Protein AF-A0AAV0XYA4-F1 (afdb_monomer_lite)

Secondary structure (DSSP, 8-state):
--HHHHHHHTSHHHHHHHHHHTTT-GGGTT-HHHHHHHHHHHHHHHHHTSS-HHHHTSTTSHHHHHHHHHHHHHHHHHHHHHHTT---S-HHHHHHHHHHHHTTT----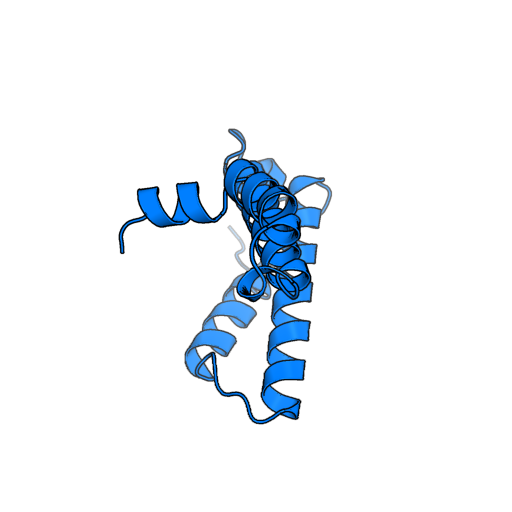

Foldseek 3Di:
DPVVVVLVCLDPVVLVVLVVCCVVDVVSVPCVVVSVVSPLVNLLCVLCPDPDNVLCLDPPHPSVVSVVVVVVVVVVVVVVCVVVVNCPDDPVRVVVVVCVVVPSPDDDD

Radius of gyration: 16.58 Å; chains: 1; bounding box: 33×32×50 Å

Organism: NCBI:txid13131

Sequence (109 aa):
MNVGRAYCFFSEKTAIAMKIYREFNIDLIVCGPSVIIICRINSLIQDMGSLIPSNSLTNASPEYKIIKDFIDYLDEWHDNAKKNNYNFLTDDTYVFWSKSFTKGHSRNI

pLDDT: mean 76.7, std 15.01, range [33.81, 94.25]

Structure (mmCIF, N/CA/C/O backbone):
data_AF-A0AAV0XYA4-F1
#
_entry.id   AF-A0AAV0XYA4-F1
#
loop_
_atom_site.group_PDB
_atom_site.id
_atom_site.type_symbol
_atom_site.label_atom_id
_atom_site.label_alt_id
_atom_site.label_comp_id
_atom_site.label_asym_id
_atom_site.label_entity_id
_atom_site.label_seq_id
_atom_site.pdbx_PDB_ins_code
_atom_site.Cartn_x
_atom_site.Cartn_y
_atom_site.Cartn_z
_atom_site.occupancy
_atom_site.B_iso_or_equiv
_atom_site.auth_seq_id
_atom_site.auth_comp_id
_atom_site.auth_asym_id
_atom_site.auth_atom_id
_atom_site.pdbx_PDB_model_num
ATOM 1 N N . MET A 1 1 ? -12.499 7.377 -13.251 1.00 58.84 1 MET A N 1
ATOM 2 C CA . MET A 1 1 ? -11.707 7.274 -12.005 1.00 58.84 1 MET A CA 1
ATOM 3 C C . MET A 1 1 ? -10.946 8.582 -11.809 1.00 58.84 1 MET A C 1
ATOM 5 O O . MET A 1 1 ? -10.313 9.027 -12.756 1.00 58.84 1 MET A O 1
ATOM 9 N N . ASN A 1 2 ? -11.061 9.250 -10.656 1.00 82.31 2 ASN A N 1
ATOM 10 C CA . ASN A 1 2 ? -10.373 10.527 -10.420 1.00 82.31 2 ASN A CA 1
ATOM 11 C C . ASN A 1 2 ? -8.948 10.258 -9.906 1.00 82.31 2 ASN A C 1
ATOM 13 O O . ASN A 1 2 ? -8.741 10.084 -8.706 1.00 82.31 2 ASN A O 1
ATOM 17 N N . VAL A 1 3 ? -7.991 10.193 -10.835 1.00 80.56 3 VAL A N 1
ATOM 18 C CA . VAL A 1 3 ? -6.581 9.867 -10.554 1.00 80.56 3 VAL A CA 1
ATOM 19 C C . VAL A 1 3 ? -5.960 10.861 -9.571 1.00 80.56 3 VAL A C 1
ATOM 21 O O . VAL A 1 3 ? -5.259 10.446 -8.656 1.00 80.56 3 VAL A O 1
ATOM 24 N N . GLY A 1 4 ? -6.286 12.154 -9.683 1.00 84.94 4 GLY A N 1
ATOM 25 C CA . GLY A 1 4 ? -5.780 13.180 -8.766 1.00 84.94 4 GLY A CA 1
ATOM 26 C C . GLY A 1 4 ? -6.219 12.953 -7.317 1.00 84.94 4 GLY A C 1
ATOM 27 O O . GLY A 1 4 ? -5.414 13.077 -6.399 1.00 84.94 4 GLY A O 1
ATOM 28 N N . ARG A 1 5 ? -7.475 12.541 -7.093 1.00 85.44 5 ARG A N 1
ATOM 29 C CA . ARG A 1 5 ? -7.952 12.184 -5.745 1.00 85.44 5 ARG A CA 1
ATOM 30 C C . ARG A 1 5 ? -7.257 10.945 -5.192 1.00 85.44 5 ARG A C 1
ATOM 32 O O . ARG A 1 5 ? -6.896 10.950 -4.021 1.00 85.44 5 ARG A O 1
ATOM 39 N N . ALA A 1 6 ? -7.061 9.915 -6.016 1.00 86.12 6 ALA A N 1
ATOM 40 C CA . ALA A 1 6 ? -6.338 8.713 -5.603 1.00 86.12 6 ALA A CA 1
ATOM 41 C C . ALA A 1 6 ? -4.879 9.037 -5.238 1.00 86.12 6 ALA A C 1
ATOM 43 O O . ALA A 1 6 ? -4.405 8.609 -4.192 1.00 86.12 6 ALA A O 1
ATOM 44 N N . TYR A 1 7 ? -4.208 9.868 -6.041 1.00 86.44 7 TYR A N 1
ATOM 45 C CA . TYR A 1 7 ? -2.844 10.327 -5.777 1.00 86.44 7 TYR A CA 1
ATOM 46 C C . TYR A 1 7 ? -2.735 11.074 -4.440 1.00 86.44 7 TYR A C 1
ATOM 48 O O . TYR A 1 7 ? -1.867 10.772 -3.626 1.00 86.44 7 TYR A O 1
ATOM 56 N N . CYS A 1 8 ? -3.650 12.010 -4.164 1.00 87.94 8 CYS A N 1
ATOM 57 C CA . CYS A 1 8 ? -3.684 12.704 -2.875 1.00 87.94 8 CYS A CA 1
ATOM 58 C C . CYS A 1 8 ? -3.980 11.749 -1.710 1.00 87.94 8 CYS A C 1
ATOM 60 O O . CYS A 1 8 ? -3.362 11.863 -0.653 1.00 87.94 8 CYS A O 1
ATOM 62 N N . PHE A 1 9 ? -4.908 10.8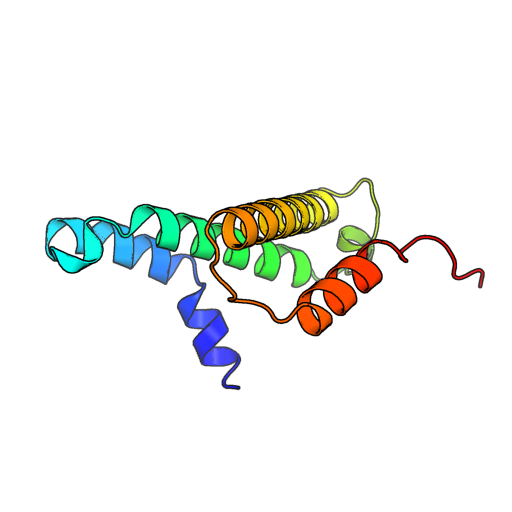06 -1.894 1.00 89.94 9 PHE A N 1
ATOM 63 C CA . PHE A 1 9 ? -5.273 9.833 -0.867 1.00 89.94 9 PHE A CA 1
ATOM 64 C C . PHE A 1 9 ? -4.080 8.961 -0.467 1.00 89.94 9 PHE A C 1
ATOM 66 O O . PHE A 1 9 ? -3.778 8.859 0.717 1.00 89.94 9 PHE A O 1
ATOM 73 N N . PHE A 1 10 ? -3.339 8.430 -1.439 1.00 92.75 10 PHE A N 1
ATOM 74 C CA . PHE A 1 10 ? -2.144 7.623 -1.189 1.00 92.75 10 PHE A CA 1
ATOM 75 C C . PHE A 1 10 ? -0.875 8.446 -0.933 1.00 92.75 10 PHE A C 1
ATOM 77 O O . PHE A 1 10 ? 0.221 7.910 -1.021 1.00 92.75 10 PHE A O 1
ATOM 84 N N . SER A 1 11 ? -0.992 9.733 -0.602 1.00 92.62 11 SER A N 1
ATOM 85 C CA . SER A 1 11 ? 0.174 10.558 -0.289 1.00 92.62 11 SER A CA 1
ATOM 86 C C . SER A 1 11 ? 0.693 10.321 1.131 1.00 92.62 11 SER A C 1
ATOM 88 O O . SER A 1 11 ? -0.058 10.008 2.060 1.00 92.62 11 SER A O 1
ATOM 90 N N . GLU A 1 12 ? 1.984 10.583 1.331 1.00 92.81 12 GLU A N 1
ATOM 91 C CA . GLU A 1 12 ? 2.618 10.593 2.655 1.00 92.81 12 GLU A CA 1
ATOM 92 C C . GLU A 1 12 ? 1.875 11.490 3.664 1.00 92.81 12 GLU A C 1
ATOM 94 O O . GLU A 1 12 ? 1.717 11.132 4.833 1.00 92.81 12 GLU A O 1
ATOM 99 N N . LYS A 1 13 ? 1.337 12.628 3.206 1.00 94.25 13 LYS A N 1
ATOM 100 C CA . LYS A 1 13 ? 0.579 13.560 4.054 1.00 94.25 13 LYS A CA 1
ATOM 101 C C . LYS A 1 13 ? -0.652 12.900 4.670 1.00 94.25 13 LYS A C 1
ATOM 103 O O . LYS A 1 13 ? -0.951 13.152 5.835 1.00 94.25 13 LYS A O 1
ATOM 108 N N . THR A 1 14 ? -1.335 12.035 3.923 1.00 93.25 14 THR A N 1
ATOM 109 C CA . THR A 1 14 ? -2.487 11.279 4.428 1.00 93.25 14 THR A CA 1
ATOM 110 C C . THR A 1 14 ? -2.064 10.287 5.507 1.00 93.25 14 THR A C 1
ATOM 112 O O . THR A 1 14 ? -2.694 10.231 6.560 1.00 93.25 14 THR A O 1
ATOM 115 N N . ALA A 1 15 ? -0.963 9.558 5.303 1.00 93.19 15 ALA A N 1
ATOM 116 C CA . ALA A 1 15 ? -0.422 8.636 6.303 1.00 93.19 15 ALA A CA 1
ATOM 117 C C . ALA A 1 15 ? -0.027 9.351 7.608 1.00 93.19 15 ALA A C 1
ATOM 119 O O . ALA A 1 15 ? -0.329 8.862 8.699 1.00 93.19 15 ALA A O 1
ATOM 120 N N . ILE A 1 16 ? 0.613 10.521 7.505 1.00 93.12 16 ILE A N 1
ATOM 121 C CA . ILE A 1 16 ? 0.956 11.366 8.659 1.00 93.12 16 ILE A CA 1
ATOM 122 C C . ILE A 1 16 ? -0.314 11.834 9.370 1.00 93.12 16 ILE A C 1
ATOM 124 O O . ILE A 1 16 ? -0.421 11.687 10.586 1.00 93.12 16 ILE A O 1
ATOM 128 N N . ALA A 1 17 ? -1.298 12.342 8.625 1.00 92.31 17 ALA A N 1
ATOM 129 C CA . ALA A 1 17 ? -2.562 12.781 9.199 1.00 92.31 17 ALA A CA 1
ATOM 130 C C . ALA A 1 17 ? -3.258 11.635 9.948 1.00 92.31 17 ALA A C 1
ATOM 132 O O . ALA A 1 17 ? -3.614 11.801 11.108 1.00 92.31 17 ALA A O 1
ATOM 133 N N . MET A 1 18 ? -3.378 10.448 9.347 1.00 92.12 18 MET A N 1
ATOM 134 C CA . MET A 1 18 ? -3.981 9.279 10.003 1.00 92.12 18 MET A CA 1
ATOM 135 C C . MET A 1 18 ? -3.258 8.908 11.304 1.00 92.12 18 MET A C 1
ATOM 137 O O . MET A 1 18 ? -3.910 8.625 12.307 1.00 92.12 18 MET A O 1
ATOM 141 N N . LYS A 1 19 ? -1.919 8.972 11.315 1.00 90.75 19 LYS A N 1
ATOM 142 C CA . LYS A 1 19 ? -1.106 8.732 12.516 1.00 90.75 19 LYS A CA 1
ATOM 143 C C . LYS A 1 19 ? -1.313 9.777 13.609 1.00 90.75 19 LYS A C 1
ATOM 145 O O . LYS A 1 19 ? -1.265 9.396 14.766 1.00 90.75 19 LYS A O 1
ATOM 150 N N . ILE A 1 20 ? -1.523 11.047 13.269 1.00 92.06 20 ILE A N 1
ATOM 151 C CA . ILE A 1 20 ? -1.785 12.113 14.250 1.00 92.06 20 ILE A CA 1
ATOM 152 C C . ILE A 1 20 ? -3.215 11.988 14.788 1.00 92.06 20 ILE A C 1
ATOM 154 O O . ILE A 1 20 ? -3.445 11.977 15.992 1.00 92.06 20 ILE A O 1
ATOM 158 N N . TYR A 1 21 ? -4.193 11.835 13.895 1.00 91.06 21 TYR A N 1
ATOM 159 C CA . TYR A 1 21 ? -5.605 11.806 14.271 1.00 91.06 21 TYR A CA 1
ATOM 160 C C . TYR A 1 21 ? -6.027 10.525 14.998 1.00 91.06 21 TYR A C 1
ATOM 162 O O . TYR A 1 21 ? -7.076 10.530 15.640 1.00 91.06 21 TYR A O 1
ATOM 170 N N . ARG A 1 22 ? -5.221 9.454 14.978 1.00 90.75 22 ARG A N 1
ATOM 171 C CA . ARG A 1 22 ? -5.482 8.248 15.786 1.00 90.75 22 ARG A CA 1
ATOM 172 C C . ARG A 1 22 ? -5.572 8.527 17.286 1.00 90.75 22 ARG A C 1
ATOM 174 O O . ARG A 1 22 ? -6.221 7.769 17.992 1.00 90.75 22 ARG A O 1
ATOM 181 N N . GLU A 1 23 ? -4.895 9.570 17.771 1.00 85.81 23 GLU A N 1
ATOM 182 C CA . GLU A 1 23 ? -4.904 9.946 19.190 1.00 85.81 23 GLU A CA 1
ATOM 183 C C . GLU A 1 23 ? -6.235 10.593 19.597 1.00 85.81 23 GLU A C 1
ATOM 185 O O . GLU A 1 23 ? -6.590 10.604 20.772 1.00 85.81 23 GLU A O 1
ATOM 190 N N . PHE A 1 24 ? -6.994 11.088 18.615 1.00 89.12 24 PHE A N 1
ATOM 191 C CA . PHE A 1 24 ? -8.205 11.882 18.817 1.00 89.12 24 PHE A CA 1
ATOM 192 C C . PHE A 1 24 ? -9.470 11.224 18.251 1.00 89.12 24 PHE A C 1
ATOM 194 O O . PHE A 1 24 ? -10.572 11.694 18.523 1.00 89.12 24 PHE A O 1
ATOM 201 N N . ASN A 1 25 ? -9.337 10.160 17.454 1.00 88.94 25 ASN A N 1
ATOM 202 C CA . ASN A 1 25 ? -10.455 9.483 16.808 1.00 88.94 25 ASN A CA 1
ATOM 203 C C . ASN A 1 25 ? -10.360 7.961 16.985 1.00 88.94 25 ASN A C 1
ATOM 205 O O . ASN A 1 25 ? -9.422 7.322 16.504 1.00 88.94 25 ASN A O 1
ATOM 209 N N . ILE A 1 26 ? -11.376 7.385 17.633 1.00 86.94 26 ILE A N 1
ATOM 210 C CA . ILE A 1 26 ? -11.462 5.948 17.908 1.00 86.94 26 ILE A CA 1
ATOM 211 C C . ILE A 1 26 ? -11.549 5.100 16.634 1.00 86.94 26 ILE A C 1
ATOM 213 O O . ILE A 1 26 ? -10.988 4.007 16.595 1.00 86.94 26 ILE A O 1
ATOM 217 N N . ASP A 1 27 ? -12.136 5.632 15.560 1.00 83.25 27 ASP A N 1
ATOM 218 C CA . ASP A 1 27 ? -12.229 4.945 14.267 1.00 83.25 27 ASP A CA 1
ATOM 219 C C . ASP A 1 27 ? -10.844 4.753 13.628 1.00 83.25 27 ASP A C 1
ATOM 221 O O . ASP A 1 27 ? -10.634 3.866 12.800 1.00 83.25 27 ASP A O 1
ATOM 225 N N . LEU A 1 28 ? -9.865 5.566 14.033 1.00 84.62 28 LEU A N 1
ATOM 226 C CA . LEU A 1 28 ? -8.488 5.502 13.553 1.00 84.62 28 LEU A CA 1
ATOM 227 C C . LEU A 1 28 ? -7.570 4.677 14.463 1.00 84.62 28 LEU A C 1
ATOM 229 O O . LEU A 1 28 ? -6.381 4.549 14.168 1.00 84.62 28 LEU A O 1
ATOM 233 N N . ILE A 1 29 ? -8.079 4.059 15.532 1.00 84.81 29 ILE A N 1
ATOM 234 C CA . ILE A 1 29 ? -7.237 3.298 16.467 1.00 84.81 29 ILE A CA 1
ATOM 235 C C . ILE A 1 29 ? -6.547 2.103 15.788 1.00 84.81 29 ILE A C 1
ATOM 237 O O . ILE A 1 29 ? -5.390 1.796 16.082 1.00 84.81 29 ILE A O 1
ATOM 241 N N . VAL A 1 30 ? -7.225 1.497 14.807 1.00 85.00 30 VAL A N 1
ATOM 242 C CA . VAL A 1 30 ? -6.744 0.374 13.987 1.00 85.00 30 VAL A CA 1
ATOM 243 C C . VAL A 1 30 ? -6.211 0.816 12.620 1.00 85.00 30 VAL A C 1
ATOM 245 O O . VAL A 1 30 ? -6.076 -0.003 11.720 1.00 85.00 30 VAL A O 1
ATOM 248 N N . CYS A 1 31 ? -5.873 2.096 12.427 1.00 87.38 31 CYS A N 1
ATOM 249 C CA . CYS A 1 31 ? -5.449 2.603 11.115 1.00 87.38 31 CYS A CA 1
ATOM 250 C C . CYS A 1 31 ? -4.063 2.114 10.647 1.00 87.38 31 CYS A C 1
ATOM 252 O O . CYS A 1 31 ? -3.669 2.400 9.518 1.00 87.38 31 CYS A O 1
ATOM 254 N N . GLY A 1 32 ? -3.319 1.381 11.483 1.00 88.06 32 GLY A N 1
ATOM 255 C CA . GLY A 1 32 ? -1.954 0.918 11.201 1.00 88.06 32 GLY A CA 1
ATOM 256 C C . GLY A 1 32 ? -1.794 0.209 9.847 1.00 88.06 32 GLY A C 1
ATOM 257 O O . GLY A 1 32 ? -0.970 0.653 9.046 1.00 88.06 32 GLY A O 1
ATOM 258 N N . PRO A 1 33 ? -2.594 -0.829 9.537 1.00 87.75 33 PRO A N 1
ATOM 259 C CA . PRO A 1 33 ? -2.565 -1.491 8.233 1.00 87.75 33 PRO A CA 1
ATOM 260 C C . PRO A 1 33 ? -2.835 -0.532 7.065 1.00 87.75 33 PRO A C 1
ATOM 262 O O . PRO A 1 33 ? -2.131 -0.581 6.057 1.00 87.75 33 PRO A O 1
ATOM 265 N N . SER A 1 34 ? -3.787 0.394 7.221 1.00 89.56 34 SER A N 1
ATOM 266 C CA . SER A 1 34 ? -4.107 1.413 6.211 1.00 89.56 34 SER A CA 1
ATOM 267 C C . SER A 1 34 ? -2.947 2.386 5.973 1.00 89.56 34 SER A C 1
ATOM 269 O O . SER A 1 34 ? -2.679 2.786 4.844 1.00 89.56 34 SER A O 1
ATOM 271 N N . VAL A 1 35 ? -2.208 2.744 7.023 1.00 91.44 35 VAL A N 1
ATOM 272 C CA . VAL A 1 35 ? -1.011 3.581 6.886 1.00 91.44 35 VAL A CA 1
ATOM 273 C C . VAL A 1 35 ? 0.100 2.834 6.143 1.00 91.44 35 VAL A C 1
ATOM 275 O O . VAL A 1 35 ? 0.750 3.419 5.280 1.00 91.44 35 VAL A O 1
ATOM 278 N N . ILE A 1 36 ? 0.291 1.541 6.422 1.00 89.62 36 ILE A N 1
ATOM 279 C CA . ILE A 1 36 ? 1.297 0.713 5.739 1.00 89.62 36 ILE A CA 1
ATOM 280 C C . ILE A 1 36 ? 1.016 0.637 4.234 1.00 89.62 36 ILE A C 1
ATOM 282 O O . ILE A 1 36 ? 1.931 0.849 3.437 1.00 89.62 36 ILE A O 1
ATOM 286 N N . ILE A 1 37 ? -0.233 0.375 3.832 1.00 89.75 37 ILE A N 1
ATOM 287 C CA . ILE A 1 37 ? -0.591 0.302 2.407 1.00 89.75 37 ILE A CA 1
ATOM 288 C C . ILE A 1 37 ? -0.442 1.662 1.711 1.00 89.75 37 ILE A C 1
ATOM 290 O O . ILE A 1 37 ? 0.082 1.707 0.600 1.00 89.75 37 ILE A O 1
ATOM 294 N N . ILE A 1 38 ? -0.806 2.772 2.370 1.00 92.44 38 ILE A N 1
ATOM 295 C CA . ILE A 1 38 ? -0.589 4.126 1.831 1.00 92.44 38 ILE A CA 1
ATOM 296 C C . ILE A 1 38 ? 0.899 4.372 1.579 1.00 92.44 38 ILE A C 1
ATOM 298 O O . ILE A 1 38 ? 1.263 4.793 0.485 1.00 92.44 38 ILE A O 1
ATOM 302 N N . CYS A 1 39 ? 1.766 4.067 2.549 1.00 89.88 39 CYS A N 1
ATOM 303 C CA . CYS A 1 39 ? 3.208 4.243 2.387 1.00 89.88 39 CYS A CA 1
ATOM 304 C C . CYS A 1 39 ? 3.768 3.393 1.235 1.00 89.88 39 CYS A C 1
ATOM 306 O O . CYS A 1 39 ? 4.526 3.914 0.423 1.00 89.88 39 CYS A O 1
ATOM 308 N N . ARG A 1 40 ? 3.358 2.122 1.120 1.00 88.00 40 ARG A N 1
ATOM 309 C CA . ARG A 1 40 ? 3.793 1.230 0.029 1.00 88.00 40 ARG A CA 1
ATOM 310 C C . ARG A 1 40 ? 3.373 1.746 -1.349 1.00 88.00 40 ARG A C 1
ATOM 312 O O . ARG A 1 40 ? 4.187 1.752 -2.268 1.00 88.00 40 ARG A O 1
ATOM 319 N N . ILE A 1 41 ? 2.129 2.210 -1.486 1.00 89.38 41 ILE A N 1
ATOM 320 C CA . ILE A 1 41 ? 1.628 2.775 -2.746 1.00 89.38 41 ILE A CA 1
ATOM 321 C C . ILE A 1 41 ? 2.339 4.093 -3.070 1.00 89.38 41 ILE A C 1
ATOM 323 O O . ILE A 1 41 ? 2.694 4.318 -4.222 1.00 89.38 41 ILE A O 1
ATOM 327 N N . ASN A 1 42 ? 2.591 4.948 -2.075 1.00 89.88 42 ASN A N 1
ATOM 328 C CA . ASN A 1 42 ? 3.337 6.188 -2.276 1.00 89.88 42 ASN A CA 1
ATOM 329 C C . ASN A 1 42 ? 4.753 5.921 -2.808 1.00 89.88 42 ASN A C 1
ATOM 331 O O . ASN A 1 42 ? 5.158 6.565 -3.771 1.00 89.88 42 ASN A O 1
ATOM 335 N N . SER A 1 43 ? 5.478 4.964 -2.216 1.00 85.69 43 SER A N 1
ATOM 336 C CA . SER A 1 43 ? 6.804 4.553 -2.697 1.00 85.69 43 SER A CA 1
ATOM 337 C C . SER A 1 43 ? 6.737 4.059 -4.140 1.00 85.69 43 SER A C 1
ATOM 339 O O . SER A 1 43 ? 7.432 4.593 -4.996 1.00 85.69 43 SER A O 1
ATOM 341 N N . LEU A 1 44 ? 5.799 3.155 -4.447 1.00 86.44 44 LEU A N 1
ATOM 342 C CA . LEU A 1 44 ? 5.591 2.674 -5.813 1.00 86.44 44 LEU A CA 1
ATOM 343 C C . LEU A 1 44 ? 5.348 3.822 -6.806 1.00 86.44 44 LEU A C 1
ATOM 345 O O . LEU A 1 44 ? 5.946 3.849 -7.877 1.00 86.44 44 LEU A O 1
ATOM 349 N N . ILE A 1 45 ? 4.478 4.776 -6.460 1.00 85.38 45 ILE A N 1
ATOM 350 C CA . ILE A 1 45 ? 4.174 5.937 -7.307 1.00 85.38 45 ILE A CA 1
ATOM 351 C C . ILE A 1 45 ? 5.425 6.795 -7.540 1.00 85.38 45 ILE A C 1
ATOM 353 O O . ILE A 1 45 ? 5.640 7.248 -8.663 1.00 85.38 45 ILE A O 1
ATOM 357 N N . GLN A 1 46 ? 6.237 7.027 -6.507 1.00 83.44 46 GLN A N 1
ATOM 358 C CA . GLN A 1 46 ? 7.471 7.810 -6.617 1.00 83.44 46 GLN A CA 1
ATOM 359 C C . GLN A 1 46 ? 8.494 7.123 -7.530 1.00 83.44 46 GLN A C 1
ATOM 361 O O . GLN A 1 46 ? 9.046 7.773 -8.418 1.00 83.44 46 GLN A O 1
ATOM 366 N N . ASP A 1 47 ? 8.680 5.812 -7.381 1.00 78.31 47 ASP A N 1
ATOM 367 C CA . ASP A 1 47 ? 9.675 5.054 -8.147 1.00 78.31 47 ASP A CA 1
ATOM 368 C C . ASP A 1 47 ? 9.244 4.806 -9.599 1.00 78.31 47 ASP A C 1
ATOM 370 O O . ASP A 1 47 ? 10.062 4.864 -10.525 1.00 78.31 47 ASP A O 1
ATOM 374 N N . MET A 1 48 ? 7.944 4.591 -9.831 1.00 74.50 48 MET A N 1
ATOM 375 C CA . MET A 1 48 ? 7.359 4.538 -11.177 1.00 74.50 48 MET A CA 1
ATOM 376 C C . MET A 1 48 ? 7.295 5.918 -11.847 1.00 74.50 48 MET A C 1
ATOM 378 O O . MET A 1 48 ? 7.244 6.002 -13.072 1.00 74.50 48 MET A O 1
ATOM 382 N N . GLY A 1 49 ? 7.283 6.993 -11.056 1.00 68.25 49 GLY A N 1
ATOM 383 C CA . GLY A 1 49 ? 7.336 8.380 -11.515 1.00 68.25 49 GLY A CA 1
ATOM 384 C C . GLY A 1 49 ? 8.751 8.895 -11.795 1.00 68.25 49 GLY A C 1
ATOM 385 O O . GLY A 1 49 ? 8.900 10.063 -12.162 1.00 68.25 49 GLY A O 1
ATOM 386 N N . SER A 1 50 ? 9.787 8.064 -11.622 1.00 64.38 50 SER A N 1
ATOM 387 C CA . SER A 1 50 ? 11.164 8.451 -11.922 1.00 64.38 50 SER A CA 1
ATOM 388 C C . SER A 1 50 ? 11.333 8.762 -13.419 1.00 64.38 50 SER A C 1
ATOM 390 O O . SER A 1 50 ? 10.803 8.083 -14.297 1.00 64.38 50 SER A O 1
ATOM 392 N N . LEU A 1 51 ? 12.078 9.833 -13.720 1.00 55.50 51 LEU A N 1
ATOM 393 C CA . LEU A 1 51 ? 12.254 10.393 -15.073 1.00 55.50 51 LEU A CA 1
ATOM 394 C C . LEU A 1 51 ? 12.888 9.423 -16.086 1.00 55.50 51 LEU A C 1
ATOM 396 O O . LEU A 1 51 ? 12.894 9.708 -17.283 1.00 55.50 51 LEU A O 1
ATOM 400 N N . ILE A 1 52 ? 13.435 8.300 -15.619 1.00 60.75 52 ILE A N 1
ATOM 401 C CA . ILE A 1 52 ? 14.136 7.308 -16.430 1.00 60.75 52 ILE A CA 1
ATOM 402 C C . ILE A 1 52 ? 13.468 5.943 -16.195 1.00 60.75 52 ILE A C 1
ATOM 404 O O . ILE A 1 52 ? 13.913 5.170 -15.345 1.00 60.75 52 ILE A O 1
ATOM 408 N N . PRO A 1 53 ? 12.422 5.605 -16.975 1.00 55.97 53 PRO A N 1
ATOM 409 C CA . PRO A 1 53 ? 11.686 4.346 -16.834 1.00 55.97 53 PRO A CA 1
ATOM 410 C C . PRO A 1 53 ? 12.566 3.096 -16.966 1.00 55.97 53 PRO A C 1
ATOM 412 O O . PRO A 1 53 ? 12.215 2.034 -16.463 1.00 55.97 53 PRO A O 1
ATOM 415 N N . SER A 1 54 ? 13.720 3.200 -17.638 1.00 58.41 54 SER A N 1
ATOM 416 C CA . SER A 1 54 ? 14.649 2.079 -17.810 1.00 58.41 54 SER A CA 1
ATOM 417 C C . SER A 1 54 ? 15.274 1.605 -16.498 1.00 58.41 54 SER A C 1
ATOM 419 O O . SER A 1 54 ? 15.626 0.431 -16.396 1.00 58.41 54 SER A O 1
ATOM 421 N N . ASN A 1 55 ? 15.375 2.467 -15.482 1.00 58.31 55 ASN A N 1
ATOM 422 C CA . ASN A 1 55 ? 15.852 2.043 -14.169 1.00 58.31 55 ASN A CA 1
ATOM 423 C C . ASN A 1 55 ? 14.813 1.116 -13.534 1.00 58.31 55 ASN A C 1
ATOM 425 O O . ASN A 1 55 ? 15.128 -0.033 -13.254 1.00 58.31 55 ASN A O 1
ATOM 429 N N . SER A 1 56 ? 13.544 1.513 -13.472 1.00 54.53 56 SER A N 1
ATOM 430 C CA . SER A 1 56 ? 12.439 0.699 -12.938 1.00 54.53 56 SER A CA 1
ATOM 431 C C . SER A 1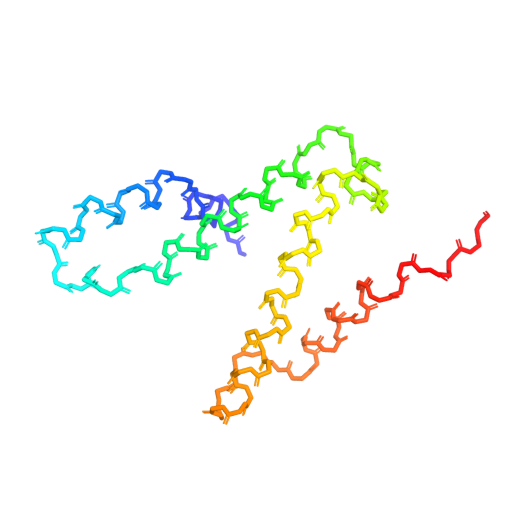 56 ? 12.194 -0.628 -13.679 1.00 54.53 56 SER A C 1
ATOM 433 O O . SER A 1 56 ? 11.524 -1.513 -13.154 1.00 54.53 56 SER A O 1
ATOM 435 N N . LEU A 1 57 ? 12.732 -0.778 -14.895 1.00 61.00 57 LEU A N 1
ATOM 436 C CA . LEU A 1 57 ? 12.592 -1.961 -15.753 1.00 61.00 57 LEU A CA 1
ATOM 437 C C . LEU A 1 57 ? 13.822 -2.884 -15.757 1.00 61.00 57 LEU A C 1
ATOM 439 O O . LEU A 1 57 ? 13.782 -3.940 -16.386 1.00 61.00 57 LEU A O 1
ATOM 443 N N . THR A 1 58 ? 14.917 -2.511 -15.089 1.00 64.44 58 THR A N 1
ATOM 444 C CA . THR A 1 58 ? 16.123 -3.346 -15.008 1.00 64.44 58 THR A CA 1
ATOM 445 C C . THR A 1 58 ? 16.212 -4.044 -13.657 1.00 64.44 58 THR A C 1
ATOM 447 O O . THR A 1 58 ? 16.188 -3.404 -12.612 1.00 64.44 58 THR A O 1
ATOM 450 N N . ASN A 1 59 ? 16.383 -5.372 -13.673 1.00 62.06 59 ASN A N 1
ATOM 451 C CA . ASN A 1 59 ? 16.349 -6.236 -12.480 1.00 62.06 59 ASN A CA 1
ATOM 452 C C . ASN A 1 59 ? 17.329 -5.841 -11.351 1.00 62.06 59 ASN A C 1
ATOM 454 O O . ASN A 1 59 ? 17.194 -6.314 -10.225 1.00 62.06 59 ASN A O 1
ATOM 458 N N . ALA A 1 60 ? 18.346 -5.028 -11.650 1.00 64.94 60 ALA A N 1
ATOM 459 C CA . ALA A 1 60 ? 19.384 -4.619 -10.707 1.00 64.94 60 ALA A CA 1
ATOM 460 C C . ALA A 1 60 ? 19.115 -3.265 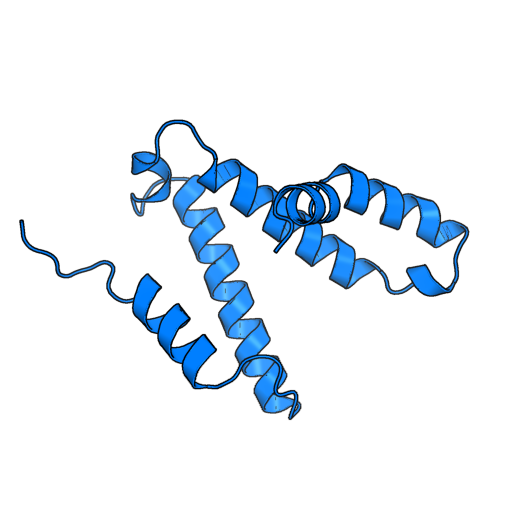-10.023 1.00 64.94 60 ALA A C 1
ATOM 462 O O . ALA A 1 60 ? 19.873 -2.889 -9.126 1.00 64.94 60 ALA A O 1
ATOM 463 N N . SER A 1 61 ? 18.081 -2.524 -10.428 1.00 71.81 61 SER A N 1
ATOM 464 C CA . SER A 1 61 ? 17.834 -1.182 -9.905 1.00 71.81 61 SER A CA 1
ATOM 465 C C . SER A 1 61 ? 17.106 -1.195 -8.549 1.00 71.81 61 SER A C 1
ATOM 467 O O . SER A 1 61 ? 16.351 -2.128 -8.247 1.00 71.81 61 SER A O 1
ATOM 469 N N . PRO A 1 62 ? 17.314 -0.172 -7.701 1.00 74.00 62 PRO A N 1
ATOM 470 C CA . PRO A 1 62 ? 16.513 0.034 -6.495 1.00 74.00 62 PRO A CA 1
ATOM 471 C C . PRO A 1 62 ? 15.007 0.142 -6.780 1.00 74.00 62 PRO A C 1
ATOM 473 O O . PRO A 1 62 ? 14.204 -0.412 -6.035 1.00 74.00 62 PRO A O 1
ATOM 476 N N . GLU A 1 63 ? 14.627 0.789 -7.881 1.00 75.06 63 GLU A N 1
ATOM 477 C CA . GLU A 1 63 ? 13.236 1.015 -8.276 1.00 75.06 63 GLU A CA 1
ATOM 478 C C . GLU A 1 63 ? 12.535 -0.302 -8.641 1.00 75.06 63 GLU A C 1
ATOM 480 O O . GLU A 1 63 ? 11.395 -0.542 -8.241 1.00 75.06 63 GLU A O 1
ATOM 485 N N . TYR A 1 64 ? 13.231 -1.205 -9.342 1.00 76.81 64 TYR A N 1
ATOM 486 C CA . TYR A 1 64 ? 12.709 -2.536 -9.649 1.00 76.81 64 TYR A CA 1
ATOM 487 C C . TYR A 1 64 ? 12.464 -3.357 -8.379 1.00 76.81 64 TYR A C 1
ATOM 489 O O . TYR A 1 64 ? 11.457 -4.059 -8.292 1.00 76.81 64 TYR A O 1
ATOM 497 N N . LYS A 1 65 ? 13.344 -3.252 -7.372 1.00 80.62 65 LYS A N 1
ATOM 498 C CA . LYS A 1 65 ? 13.150 -3.942 -6.086 1.00 80.62 65 LYS A CA 1
ATOM 499 C C . LYS A 1 65 ? 11.870 -3.491 -5.399 1.00 80.62 65 LYS A C 1
ATOM 501 O O . LYS A 1 65 ? 11.114 -4.336 -4.949 1.00 80.62 65 LYS A O 1
ATOM 506 N N . ILE A 1 66 ? 11.583 -2.191 -5.383 1.00 81.31 66 ILE A N 1
ATOM 507 C CA . ILE A 1 66 ? 10.372 -1.668 -4.737 1.00 81.31 66 ILE A CA 1
ATOM 508 C C . ILE A 1 66 ? 9.111 -2.119 -5.486 1.00 81.31 66 ILE A C 1
ATOM 510 O O . ILE A 1 66 ? 8.127 -2.519 -4.860 1.00 81.31 66 ILE A O 1
ATOM 514 N N . ILE A 1 67 ? 9.153 -2.141 -6.823 1.00 81.06 67 ILE A N 1
ATOM 515 C CA . ILE A 1 67 ? 8.071 -2.706 -7.641 1.00 81.06 67 ILE A CA 1
ATOM 516 C C . ILE A 1 67 ? 7.882 -4.194 -7.325 1.00 81.06 67 ILE A C 1
ATOM 518 O O . ILE A 1 67 ? 6.751 -4.639 -7.120 1.00 81.06 67 ILE A O 1
ATOM 522 N N . LYS A 1 68 ? 8.973 -4.964 -7.253 1.00 81.88 68 LYS A N 1
ATOM 523 C CA . LYS A 1 68 ? 8.934 -6.399 -6.964 1.00 81.88 68 LYS A CA 1
ATOM 524 C C . LYS A 1 68 ? 8.412 -6.687 -5.554 1.00 81.88 68 LYS A C 1
ATOM 526 O O . LYS A 1 68 ? 7.515 -7.509 -5.416 1.00 81.88 68 LYS A O 1
ATOM 531 N N . ASP A 1 69 ? 8.872 -5.948 -4.551 1.00 85.25 69 ASP A N 1
ATOM 532 C CA . ASP A 1 69 ? 8.404 -6.045 -3.166 1.00 85.25 69 ASP A CA 1
ATOM 533 C C . ASP A 1 69 ? 6.908 -5.718 -3.046 1.00 85.25 69 ASP A C 1
ATOM 535 O O . ASP A 1 69 ? 6.190 -6.309 -2.236 1.00 85.25 69 ASP A O 1
ATOM 539 N N . PHE A 1 70 ? 6.412 -4.763 -3.840 1.00 84.88 70 PHE A N 1
ATOM 540 C CA . PHE A 1 70 ? 4.988 -4.444 -3.880 1.00 84.88 70 PHE A CA 1
ATOM 541 C C . PHE A 1 70 ? 4.162 -5.543 -4.560 1.00 84.88 70 PHE A C 1
ATOM 543 O O . PHE A 1 70 ? 3.060 -5.846 -4.104 1.00 84.88 70 PHE A O 1
ATOM 550 N N . ILE A 1 71 ? 4.692 -6.156 -5.621 1.00 82.81 71 ILE A N 1
ATOM 551 C CA . ILE A 1 71 ? 4.075 -7.313 -6.279 1.00 82.81 71 ILE A CA 1
ATOM 552 C C . ILE A 1 71 ? 3.990 -8.485 -5.296 1.00 82.81 71 ILE A C 1
ATOM 554 O O . ILE A 1 71 ? 2.906 -9.011 -5.065 1.00 82.81 71 ILE A O 1
ATOM 558 N N . ASP A 1 72 ? 5.095 -8.836 -4.645 1.00 86.25 72 ASP A N 1
ATOM 559 C CA . ASP A 1 72 ? 5.131 -9.959 -3.705 1.00 86.25 72 ASP A CA 1
ATOM 560 C C . ASP A 1 72 ? 4.171 -9.728 -2.520 1.00 86.25 72 ASP A C 1
ATOM 562 O O . ASP A 1 72 ? 3.481 -10.648 -2.081 1.00 86.25 72 ASP A O 1
ATOM 566 N N . TYR A 1 73 ? 4.032 -8.476 -2.064 1.00 85.31 73 TYR A N 1
ATOM 567 C CA . TYR A 1 73 ? 3.017 -8.089 -1.079 1.00 85.31 73 TYR A CA 1
ATOM 568 C C . TYR A 1 73 ? 1.576 -8.322 -1.567 1.00 85.31 73 TYR A C 1
ATOM 570 O O . TYR A 1 73 ? 0.732 -8.773 -0.792 1.00 85.31 73 TYR A O 1
ATOM 578 N N . LEU A 1 74 ? 1.269 -8.008 -2.830 1.00 84.12 74 LEU A N 1
ATOM 579 C CA . LEU A 1 74 ? -0.065 -8.230 -3.396 1.00 84.12 74 LEU A CA 1
ATOM 580 C C . LEU A 1 74 ? -0.379 -9.718 -3.576 1.00 84.12 74 LEU A C 1
ATOM 582 O O . LEU A 1 74 ? -1.520 -10.114 -3.336 1.00 84.12 74 LEU A O 1
ATOM 586 N N . ASP A 1 75 ? 0.612 -10.529 -3.945 1.00 84.25 75 ASP A N 1
ATOM 587 C CA . ASP A 1 75 ? 0.471 -11.986 -4.024 1.00 84.25 75 ASP A CA 1
ATOM 588 C C . ASP A 1 75 ? 0.171 -12.590 -2.648 1.00 84.25 75 ASP A C 1
ATOM 590 O O . ASP A 1 75 ? -0.818 -13.309 -2.487 1.00 84.25 75 ASP A O 1
ATOM 594 N N . GLU A 1 76 ? 0.945 -12.221 -1.622 1.00 87.06 76 GLU A N 1
ATOM 595 C CA . GLU A 1 76 ? 0.697 -12.672 -0.249 1.00 87.06 76 GLU A CA 1
ATOM 596 C C . GLU A 1 76 ? -0.685 -12.226 0.252 1.00 87.06 76 GLU A C 1
ATOM 598 O O . GLU A 1 76 ? -1.420 -12.998 0.880 1.00 87.06 76 GLU A O 1
ATOM 603 N N . TRP A 1 77 ? -1.064 -10.976 -0.029 1.00 83.50 77 TRP A N 1
ATOM 604 C CA . TRP A 1 77 ? -2.364 -10.443 0.361 1.00 83.50 77 TRP A CA 1
ATOM 605 C C . TRP A 1 77 ? -3.516 -11.196 -0.312 1.00 83.50 77 TRP A C 1
ATOM 607 O O . TRP A 1 77 ? -4.496 -11.528 0.357 1.00 83.50 77 TRP A O 1
ATOM 617 N N . HIS A 1 78 ? -3.391 -11.511 -1.602 1.00 81.81 78 HIS A N 1
ATOM 618 C CA . HIS A 1 78 ? -4.389 -12.273 -2.352 1.00 81.81 78 HIS A CA 1
ATOM 619 C C . HIS A 1 78 ? -4.534 -13.707 -1.837 1.00 81.81 78 HIS A C 1
ATOM 621 O O . HIS A 1 78 ? -5.652 -14.165 -1.589 1.00 81.81 78 HIS A O 1
ATOM 627 N N . ASP A 1 79 ? -3.420 -14.398 -1.600 1.00 85.06 79 ASP A N 1
ATOM 628 C CA . ASP A 1 79 ? -3.429 -15.752 -1.044 1.00 85.06 79 ASP A CA 1
ATOM 629 C C . ASP A 1 79 ? -4.063 -15.783 0.350 1.00 85.06 79 ASP A C 1
ATOM 631 O O . ASP A 1 79 ? -4.868 -16.665 0.667 1.00 85.06 79 ASP A O 1
ATOM 635 N N . ASN A 1 80 ? -3.750 -14.791 1.187 1.00 84.56 80 ASN A N 1
ATOM 636 C CA . ASN A 1 80 ? -4.368 -14.646 2.499 1.00 84.56 80 ASN A CA 1
ATOM 637 C C . ASN A 1 80 ? -5.857 -14.295 2.401 1.00 84.56 80 ASN A C 1
ATOM 639 O O . ASN A 1 80 ? -6.653 -14.830 3.174 1.00 84.56 80 ASN A O 1
ATOM 643 N N . ALA A 1 81 ? -6.270 -13.456 1.450 1.00 82.38 81 ALA A N 1
ATOM 644 C CA . ALA A 1 81 ? -7.679 -13.155 1.217 1.00 82.38 81 ALA A CA 1
ATOM 645 C C . ALA A 1 81 ? -8.459 -14.419 0.824 1.00 82.38 81 ALA A C 1
ATOM 647 O O . ALA A 1 81 ? -9.479 -14.722 1.447 1.00 82.38 81 ALA A O 1
ATOM 648 N N . LYS A 1 82 ? -7.923 -15.222 -0.107 1.00 81.75 82 LYS A N 1
ATOM 649 C CA . LYS A 1 82 ? -8.510 -16.508 -0.512 1.00 81.75 82 LYS A CA 1
ATOM 650 C C . LYS A 1 82 ? -8.635 -17.493 0.647 1.00 81.75 82 LYS A C 1
ATOM 652 O O . LYS A 1 82 ? -9.700 -18.074 0.828 1.00 81.75 82 LYS A O 1
ATOM 657 N N . LYS A 1 83 ? -7.591 -17.645 1.472 1.00 86.75 83 LYS A N 1
ATOM 658 C CA . LYS A 1 83 ? -7.630 -18.510 2.672 1.00 86.75 83 LYS A CA 1
ATOM 659 C C . LYS A 1 83 ? -8.736 -18.116 3.654 1.00 86.75 83 LYS A C 1
ATOM 661 O O . LYS A 1 83 ? -9.280 -18.980 4.332 1.00 86.75 83 LYS A O 1
ATOM 666 N N . ASN A 1 84 ? -9.068 -16.829 3.722 1.00 84.69 84 ASN A N 1
ATOM 667 C CA . ASN A 1 84 ? -10.108 -16.294 4.599 1.00 84.69 84 ASN A CA 1
ATOM 668 C C . ASN A 1 84 ? -11.477 -16.135 3.902 1.00 84.69 84 ASN A C 1
ATOM 670 O O . ASN A 1 84 ? -12.368 -15.501 4.462 1.00 84.69 84 ASN A O 1
ATOM 674 N N . ASN A 1 85 ? -11.666 -16.707 2.704 1.00 81.56 85 ASN A N 1
ATOM 675 C CA . ASN A 1 85 ? -12.883 -16.579 1.886 1.00 81.56 85 ASN A CA 1
ATOM 676 C C . ASN A 1 85 ? -13.279 -15.126 1.557 1.00 81.56 85 ASN A C 1
ATOM 678 O O . ASN A 1 85 ? -14.453 -14.826 1.331 1.00 81.56 85 ASN A O 1
ATOM 682 N N . TYR A 1 86 ? -12.306 -14.217 1.500 1.00 77.94 86 TYR A N 1
ATOM 683 C CA . TYR A 1 86 ? -12.530 -12.862 1.024 1.00 77.94 86 TYR A CA 1
ATOM 684 C 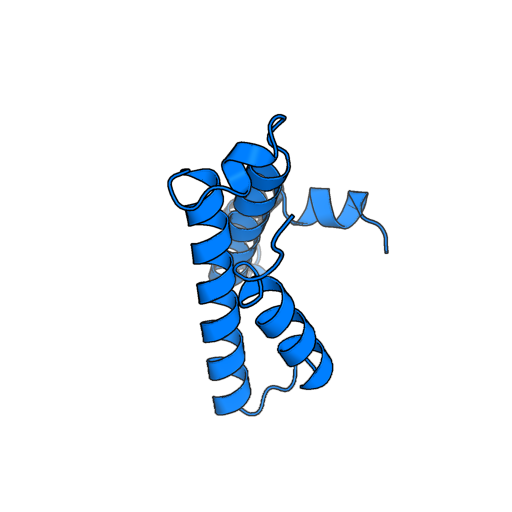C . TYR A 1 86 ? -12.260 -12.772 -0.482 1.00 77.94 86 TYR A C 1
ATOM 686 O O . TYR A 1 86 ? -11.124 -12.904 -0.933 1.00 77.94 86 TYR A O 1
ATOM 694 N N . ASN A 1 87 ? -13.299 -12.491 -1.267 1.00 65.06 87 ASN A N 1
ATOM 695 C CA . ASN A 1 87 ? -13.201 -12.349 -2.723 1.00 65.06 87 ASN A CA 1
ATOM 696 C C . ASN A 1 87 ? -13.143 -10.865 -3.118 1.00 65.06 87 ASN A C 1
ATOM 698 O O . ASN A 1 87 ? -14.139 -10.293 -3.556 1.00 65.06 87 ASN A O 1
ATOM 702 N N . PHE A 1 88 ? -11.986 -10.223 -2.920 1.00 63.69 88 PHE A N 1
ATOM 703 C CA . PHE A 1 88 ? -11.789 -8.807 -3.273 1.00 63.69 88 PHE A CA 1
ATOM 704 C C . PHE A 1 88 ? -11.432 -8.596 -4.749 1.00 63.69 88 PHE A C 1
ATOM 706 O O . PHE A 1 88 ? -11.866 -7.623 -5.362 1.00 63.69 88 PHE A O 1
ATOM 713 N N . LEU A 1 89 ? -10.642 -9.509 -5.318 1.00 63.03 89 LEU A N 1
ATOM 714 C CA . LEU A 1 89 ? -10.291 -9.539 -6.734 1.00 63.03 89 LEU A CA 1
ATOM 715 C C . LEU A 1 89 ? -10.966 -10.751 -7.368 1.00 63.03 89 LEU A C 1
ATOM 717 O O . LEU A 1 89 ? -10.912 -11.853 -6.826 1.00 63.03 89 LEU A O 1
ATOM 721 N N . THR A 1 90 ? -11.592 -10.554 -8.525 1.00 68.25 90 THR A N 1
ATOM 722 C CA . THR A 1 90 ? -12.023 -11.689 -9.348 1.00 68.25 90 THR A CA 1
ATOM 723 C C . THR A 1 90 ? -10.790 -12.456 -9.825 1.00 68.25 90 THR A C 1
ATOM 725 O O . THR A 1 90 ? -9.731 -11.855 -10.045 1.00 68.25 90 THR A O 1
ATOM 728 N N . ASP A 1 91 ? -10.914 -13.772 -10.014 1.00 69.00 91 ASP A N 1
ATOM 729 C CA . ASP A 1 91 ? -9.806 -14.599 -10.507 1.00 69.00 91 ASP A CA 1
ATOM 730 C C . ASP A 1 91 ? -9.238 -14.061 -11.829 1.00 69.00 91 ASP A C 1
ATOM 732 O O . ASP A 1 91 ? -8.023 -14.028 -12.008 1.00 69.00 91 ASP A O 1
ATOM 736 N N . ASP A 1 92 ? -10.090 -13.520 -12.703 1.00 66.50 92 ASP A N 1
ATOM 737 C CA . ASP A 1 92 ? -9.676 -12.896 -13.962 1.00 66.50 92 ASP A CA 1
ATOM 738 C C . ASP A 1 92 ? -8.777 -11.670 -13.751 1.00 66.50 92 ASP A C 1
ATOM 740 O O . ASP A 1 92 ? -7.780 -11.490 -14.457 1.00 66.50 92 ASP A O 1
ATOM 744 N N . THR A 1 93 ? -9.086 -10.842 -12.748 1.00 66.75 93 THR A N 1
ATOM 745 C CA . THR A 1 93 ? -8.297 -9.639 -12.433 1.00 66.75 93 THR A CA 1
ATOM 746 C C . THR A 1 93 ? -6.925 -10.019 -11.878 1.00 66.75 93 THR A C 1
ATOM 748 O O . THR A 1 93 ? -5.912 -9.436 -12.268 1.00 66.75 93 THR A O 1
ATOM 751 N N . TYR A 1 94 ? -6.869 -11.042 -11.023 1.00 67.50 94 TYR A N 1
ATOM 752 C CA . TYR A 1 94 ? -5.613 -11.541 -10.465 1.00 67.50 94 TYR A CA 1
ATOM 753 C C . TYR A 1 94 ? -4.746 -12.263 -11.514 1.00 67.50 94 TYR A C 1
ATOM 755 O O . TYR A 1 94 ? -3.535 -12.044 -11.603 1.00 67.50 94 TYR A O 1
ATOM 763 N N . VAL A 1 95 ? -5.355 -13.086 -12.374 1.00 68.31 95 VAL A N 1
ATOM 764 C CA . VAL A 1 95 ? -4.657 -13.801 -13.454 1.00 68.31 95 VAL A CA 1
ATOM 765 C C . VAL A 1 95 ? -4.088 -12.833 -14.494 1.00 68.31 95 VAL A C 1
ATOM 767 O O . VAL A 1 95 ? -2.979 -13.046 -14.986 1.00 68.31 95 VAL A O 1
ATOM 770 N N . PHE A 1 96 ? -4.810 -11.764 -14.836 1.00 68.12 96 PHE A N 1
ATOM 771 C CA . PHE A 1 96 ? -4.291 -10.720 -15.722 1.00 68.12 96 PHE A CA 1
ATOM 772 C C . PHE A 1 96 ? -3.048 -10.041 -15.130 1.00 68.12 96 PHE A C 1
ATOM 774 O O . PHE A 1 96 ? -2.035 -9.876 -15.816 1.00 68.12 96 PHE A O 1
ATOM 781 N N . TRP A 1 97 ? -3.111 -9.687 -13.847 1.00 64.69 97 TRP A N 1
ATOM 782 C CA . TRP A 1 97 ? -2.028 -9.012 -13.145 1.00 64.69 97 TRP A CA 1
ATOM 783 C C . TRP A 1 97 ? -0.786 -9.912 -13.019 1.00 64.69 97 TRP A C 1
ATOM 785 O O . TRP A 1 97 ? 0.275 -9.558 -13.534 1.00 64.69 97 TRP A O 1
ATOM 795 N N . SER A 1 98 ? -0.928 -11.131 -12.491 1.00 63.69 98 SER A N 1
ATOM 796 C CA . SER A 1 98 ? 0.181 -12.095 -12.345 1.00 63.69 98 SER A CA 1
ATOM 797 C C . SER A 1 98 ? 0.874 -12.431 -13.676 1.00 63.69 98 SER A C 1
ATOM 799 O O . SER A 1 98 ? 2.105 -12.497 -13.751 1.00 63.69 98 SER A O 1
ATOM 801 N N . LYS A 1 99 ? 0.117 -12.578 -14.774 1.00 64.88 99 LYS A N 1
ATOM 802 C CA . LYS A 1 99 ? 0.675 -12.824 -16.118 1.00 64.88 99 LYS A CA 1
ATOM 803 C C . LYS A 1 99 ? 1.439 -11.630 -16.689 1.00 64.88 99 LYS A C 1
ATOM 805 O O . LYS A 1 99 ? 2.382 -11.834 -17.453 1.00 64.88 99 LYS A O 1
ATOM 810 N N . SER A 1 100 ? 1.043 -10.406 -16.346 1.00 61.25 100 SER A N 1
ATOM 811 C CA . SER A 1 100 ? 1.668 -9.182 -16.862 1.00 61.25 100 SER A CA 1
ATOM 812 C C . SER A 1 100 ? 3.073 -8.964 -16.292 1.00 61.25 100 SER A C 1
ATOM 814 O O . SER A 1 100 ? 3.936 -8.448 -16.997 1.00 61.25 100 SER A O 1
ATOM 816 N N . PHE A 1 101 ? 3.329 -9.433 -15.067 1.00 54.12 101 PHE A N 1
ATOM 817 C CA . PHE A 1 101 ? 4.634 -9.310 -14.406 1.00 54.12 101 PHE A CA 1
ATOM 818 C C . PHE A 1 101 ? 5.527 -10.549 -14.558 1.00 54.12 101 PHE A C 1
ATOM 820 O O . PHE A 1 101 ? 6.748 -10.433 -14.535 1.00 54.12 101 PHE A O 1
ATOM 827 N N . THR A 1 102 ? 4.952 -11.732 -14.795 1.00 50.22 102 THR A N 1
ATOM 828 C CA . THR A 1 102 ? 5.730 -12.957 -15.075 1.00 50.22 102 THR A CA 1
ATOM 829 C C . THR A 1 102 ? 6.197 -13.060 -16.532 1.00 50.22 102 THR A C 1
ATOM 831 O O . THR A 1 102 ? 7.224 -13.679 -16.803 1.00 50.22 102 THR A O 1
ATOM 834 N N . LYS A 1 103 ? 5.519 -12.407 -17.491 1.00 45.78 103 LYS A N 1
ATOM 835 C CA . LYS A 1 103 ? 5.927 -12.373 -18.914 1.00 45.78 103 LYS A CA 1
ATOM 836 C C . LYS A 1 103 ? 6.932 -11.268 -19.273 1.00 45.78 103 LYS A C 1
ATOM 838 O O . LYS A 1 103 ? 7.022 -10.868 -20.431 1.00 45.78 103 LYS A O 1
ATOM 843 N N . GLY A 1 104 ? 7.757 -10.839 -18.323 1.00 45.66 104 GLY A N 1
ATOM 844 C CA . GLY A 1 104 ? 8.906 -9.967 -18.582 1.00 45.66 104 GLY A CA 1
ATOM 845 C C . GLY A 1 104 ? 10.122 -10.646 -19.234 1.00 45.66 104 GLY A C 1
ATOM 846 O O . GLY A 1 104 ? 11.191 -10.061 -19.183 1.00 45.66 104 GLY A O 1
ATOM 847 N N . HIS A 1 105 ? 10.021 -11.863 -19.796 1.00 44.66 105 HIS A N 1
ATOM 848 C CA . HIS A 1 105 ? 11.182 -12.610 -20.330 1.00 44.66 105 HIS A CA 1
ATOM 849 C C . HIS A 1 105 ? 10.900 -13.412 -21.620 1.00 44.66 105 HIS A C 1
ATOM 851 O O .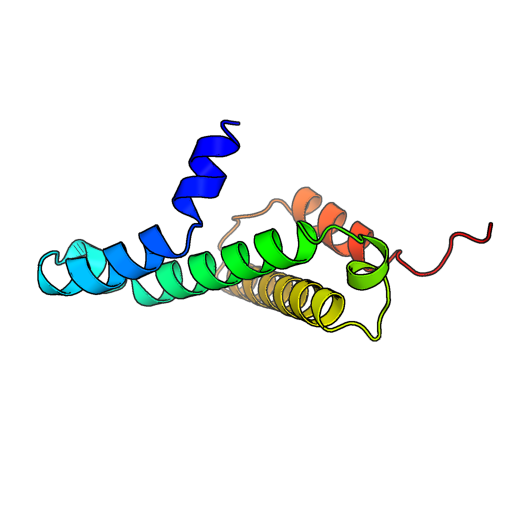 HIS A 1 105 ? 11.392 -14.523 -21.784 1.00 44.66 105 HIS A O 1
ATOM 857 N N . SER A 1 106 ? 10.122 -12.879 -22.570 1.00 34.91 106 SER A N 1
ATOM 858 C CA . SER A 1 106 ? 10.250 -13.308 -23.979 1.00 34.91 106 SER A CA 1
ATOM 859 C C . SER A 1 106 ? 9.568 -12.325 -24.932 1.00 34.91 106 SER A C 1
ATOM 861 O O . SER A 1 106 ? 8.474 -12.556 -25.443 1.00 34.91 106 SER A O 1
ATOM 863 N N . ARG A 1 107 ? 10.213 -11.187 -25.172 1.00 33.88 107 ARG A N 1
ATOM 864 C CA . ARG A 1 107 ? 10.076 -10.499 -26.455 1.00 33.88 107 ARG A CA 1
ATOM 865 C C . ARG A 1 107 ? 11.483 -10.269 -26.973 1.00 33.88 107 ARG A C 1
ATOM 867 O O . ARG A 1 107 ? 12.117 -9.283 -26.625 1.00 33.88 107 ARG A O 1
ATOM 874 N N . ASN A 1 108 ? 11.955 -11.244 -27.748 1.00 33.81 108 ASN A N 1
ATOM 875 C CA . ASN A 1 108 ? 13.010 -11.013 -28.722 1.00 33.81 108 ASN A CA 1
ATOM 876 C C . ASN A 1 108 ? 12.542 -9.866 -29.626 1.00 33.81 108 ASN A C 1
ATOM 878 O O . ASN A 1 108 ? 11.535 -10.012 -30.325 1.00 33.81 108 ASN A O 1
ATOM 882 N N . ILE A 1 109 ? 13.247 -8.743 -29.559 1.00 36.25 109 ILE A N 1
ATOM 883 C CA . ILE A 1 109 ? 13.437 -7.827 -30.682 1.00 36.25 109 ILE A CA 1
ATOM 884 C C . ILE A 1 109 ? 14.937 -7.831 -30.936 1.00 36.25 109 ILE A C 1
ATOM 886 O O . ILE A 1 109 ? 15.677 -7.700 -29.934 1.00 36.25 109 ILE A O 1
#